Protein AF-A0A7S0LS64-F1 (afdb_monomer_lite)

Organism: NCBI:txid221442

Structure (mmCIF, N/CA/C/O backbone):
data_AF-A0A7S0LS64-F1
#
_entry.id   AF-A0A7S0LS64-F1
#
loop_
_atom_site.group_PDB
_atom_site.id
_atom_site.type_symbol
_atom_site.label_atom_id
_atom_site.label_alt_id
_atom_site.label_comp_id
_atom_site.label_asym_id
_atom_site.label_entity_id
_atom_site.label_seq_id
_atom_site.pdbx_PDB_ins_code
_atom_site.Cartn_x
_atom_site.Cartn_y
_atom_site.Cartn_z
_atom_site.occupancy
_atom_site.B_iso_or_equiv
_atom_site.auth_seq_id
_atom_site.auth_comp_id
_atom_site.auth_asym_id
_atom_site.auth_atom_id
_atom_site.pdbx_PDB_model_num
ATOM 1 N N . ALA A 1 1 ? -17.137 16.664 1.434 1.00 59.00 1 ALA A N 1
ATOM 2 C CA . ALA A 1 1 ? -16.899 15.367 0.769 1.00 59.00 1 ALA A CA 1
ATOM 3 C C . ALA A 1 1 ? -15.507 15.416 0.157 1.00 59.00 1 ALA A C 1
ATOM 5 O O . ALA A 1 1 ? -15.150 16.472 -0.352 1.00 59.00 1 ALA A O 1
ATOM 6 N N . GLY A 1 2 ? -14.711 14.353 0.298 1.00 83.88 2 GLY A N 1
ATOM 7 C CA . GLY A 1 2 ? -13.359 14.290 -0.269 1.00 83.88 2 GLY A CA 1
ATOM 8 C C . GLY A 1 2 ? -13.365 14.134 -1.793 1.00 83.88 2 GLY A C 1
ATOM 9 O O . GLY A 1 2 ? -14.418 13.914 -2.393 1.00 83.88 2 GLY A O 1
ATOM 10 N N . VAL A 1 3 ? -12.187 14.249 -2.407 1.00 90.56 3 VAL A N 1
ATOM 11 C CA . VAL A 1 3 ? -11.979 13.980 -3.837 1.00 90.56 3 VAL A CA 1
ATOM 12 C C . VAL A 1 3 ? -12.268 12.493 -4.118 1.00 90.56 3 VAL A C 1
ATOM 14 O O . VAL A 1 3 ? -11.784 11.644 -3.369 1.00 90.56 3 VAL A O 1
ATOM 17 N N . PRO A 1 4 ? -13.050 12.140 -5.159 1.00 94.88 4 PRO A N 1
ATOM 18 C CA . PRO A 1 4 ? -13.252 10.743 -5.545 1.00 94.88 4 PRO A CA 1
ATOM 19 C C . PRO A 1 4 ? -11.922 10.044 -5.880 1.00 94.88 4 PRO A C 1
ATOM 21 O O . PRO A 1 4 ? -11.090 10.672 -6.536 1.00 94.88 4 PRO A O 1
ATOM 24 N N . PRO A 1 5 ? -11.723 8.752 -5.547 1.00 94.75 5 PRO A N 1
ATOM 25 C CA . PRO A 1 5 ? -10.441 8.067 -5.761 1.00 94.75 5 PRO A CA 1
ATOM 26 C C . PRO A 1 5 ? -9.918 8.138 -7.201 1.00 94.75 5 PRO A C 1
ATOM 28 O O . PRO A 1 5 ? -8.745 8.421 -7.420 1.00 94.75 5 PRO A O 1
ATOM 31 N N . ALA A 1 6 ? -10.799 7.975 -8.193 1.00 93.19 6 ALA A N 1
ATOM 32 C CA . ALA A 1 6 ? -10.418 8.091 -9.600 1.00 93.19 6 ALA A CA 1
ATOM 33 C C . ALA A 1 6 ? -9.918 9.501 -9.958 1.00 93.19 6 ALA A C 1
ATOM 35 O O . ALA A 1 6 ? -8.945 9.644 -10.690 1.00 93.19 6 ALA A O 1
ATOM 36 N N . LEU A 1 7 ? -10.557 10.548 -9.423 1.00 95.56 7 LEU A N 1
ATOM 37 C CA . LEU A 1 7 ? -10.124 11.926 -9.652 1.00 95.56 7 LEU A CA 1
ATOM 38 C C . LEU A 1 7 ? -8.814 12.230 -8.917 1.00 95.56 7 LEU A C 1
ATOM 40 O O . LEU A 1 7 ? -7.965 12.907 -9.480 1.00 95.56 7 LEU A O 1
ATOM 44 N N . ALA A 1 8 ? -8.626 11.698 -7.708 1.00 95.06 8 ALA A N 1
ATOM 45 C CA . ALA A 1 8 ? -7.363 11.820 -6.984 1.00 95.06 8 ALA A CA 1
ATOM 46 C C . ALA A 1 8 ? -6.205 11.171 -7.764 1.00 95.06 8 ALA A C 1
ATOM 48 O O . ALA A 1 8 ? -5.128 11.752 -7.850 1.00 95.06 8 ALA A O 1
ATOM 49 N N . GLY A 1 9 ? -6.445 10.018 -8.400 1.00 94.50 9 GLY A N 1
ATOM 50 C CA . GLY A 1 9 ? -5.480 9.386 -9.303 1.00 94.50 9 GLY A CA 1
ATOM 51 C C . GLY A 1 9 ? -5.128 10.261 -10.510 1.00 94.50 9 GLY A C 1
ATOM 52 O O . GLY A 1 9 ? -3.952 10.418 -10.822 1.00 94.50 9 GLY A O 1
ATOM 53 N N . TRP A 1 10 ? -6.120 10.889 -11.151 1.00 95.56 10 TRP A N 1
ATOM 54 C CA . TRP A 1 10 ? -5.864 11.834 -12.247 1.00 95.56 10 TRP A CA 1
ATOM 55 C C . TRP A 1 10 ? -5.081 13.065 -11.793 1.00 95.56 10 TRP A C 1
ATOM 57 O O . TRP A 1 10 ? -4.139 13.462 -12.467 1.00 95.56 10 TRP A O 1
ATOM 67 N N . GLN A 1 11 ? -5.429 13.631 -10.636 1.00 96.00 11 GLN A N 1
ATOM 68 C CA . GLN A 1 11 ? -4.706 14.766 -10.061 1.00 96.00 11 GLN A CA 1
ATOM 69 C C . GLN A 1 11 ? -3.247 14.409 -9.766 1.00 96.00 11 GLN A C 1
ATOM 71 O O . GLN A 1 11 ? -2.363 15.195 -10.079 1.00 96.00 11 GLN A O 1
ATOM 76 N N . LEU A 1 12 ? -2.978 13.202 -9.257 1.00 95.69 12 LEU A N 1
ATOM 77 C CA . LEU A 1 12 ? -1.616 12.740 -8.988 1.00 95.69 12 LEU A CA 1
ATOM 78 C C . LEU A 1 12 ? -0.727 12.734 -10.244 1.00 95.69 12 LEU A C 1
ATOM 80 O O . LEU A 1 12 ? 0.463 13.013 -10.134 1.00 95.69 12 LEU A O 1
ATOM 84 N N . LEU A 1 13 ? -1.285 12.473 -11.434 1.00 94.31 13 LEU A N 1
ATOM 85 C CA . LEU A 1 13 ? -0.524 12.540 -12.691 1.00 94.31 13 LEU A CA 1
ATOM 86 C C . LEU A 1 13 ? -0.074 13.965 -13.046 1.00 94.31 13 LEU A C 1
ATOM 88 O O . LEU A 1 13 ? 0.893 14.133 -13.786 1.00 94.31 13 LEU A O 1
ATOM 92 N N . GLU A 1 14 ? -0.770 14.980 -12.535 1.00 95.31 14 GLU A N 1
ATOM 93 C CA . GLU A 1 14 ? -0.478 16.397 -12.776 1.00 95.31 14 GLU A CA 1
ATOM 94 C C . GLU A 1 14 ? 0.362 17.026 -11.641 1.00 95.31 14 GLU A C 1
ATOM 96 O O . GLU A 1 14 ? 0.869 18.143 -11.781 1.00 95.31 14 GLU A O 1
ATOM 101 N N . GLU A 1 15 ? 0.575 16.307 -10.531 1.00 96.94 15 GLU A N 1
ATOM 102 C CA . GLU A 1 15 ? 1.325 16.779 -9.360 1.00 96.94 15 GLU A CA 1
ATOM 103 C C . GLU A 1 15 ? 2.848 16.721 -9.568 1.00 96.94 15 GLU A C 1
ATOM 105 O O . GLU A 1 15 ? 3.557 15.827 -9.097 1.00 96.94 15 GLU A O 1
ATOM 110 N N . SER A 1 16 ? 3.376 17.739 -10.250 1.00 96.50 16 SER A N 1
ATOM 111 C CA . SER A 1 16 ? 4.809 17.861 -10.570 1.00 96.50 16 SER A CA 1
ATOM 112 C C . SER A 1 16 ? 5.748 17.802 -9.356 1.00 96.50 16 SER A C 1
ATOM 114 O O . SER A 1 16 ? 6.852 17.270 -9.465 1.00 96.50 16 SER A O 1
ATOM 116 N N . GLY A 1 17 ? 5.325 18.317 -8.197 1.00 97.94 17 GLY A N 1
ATOM 117 C CA . GLY A 1 17 ? 6.137 18.299 -6.978 1.00 97.94 17 GLY A CA 1
ATOM 118 C C . GLY A 1 17 ? 6.331 16.887 -6.424 1.00 97.94 17 GLY A C 1
ATOM 119 O O . GLY A 1 17 ? 7.451 16.507 -6.087 1.00 97.94 17 GLY A O 1
ATOM 120 N N . LEU A 1 18 ? 5.255 16.094 -6.384 1.00 96.50 18 LEU A N 1
ATOM 121 C CA 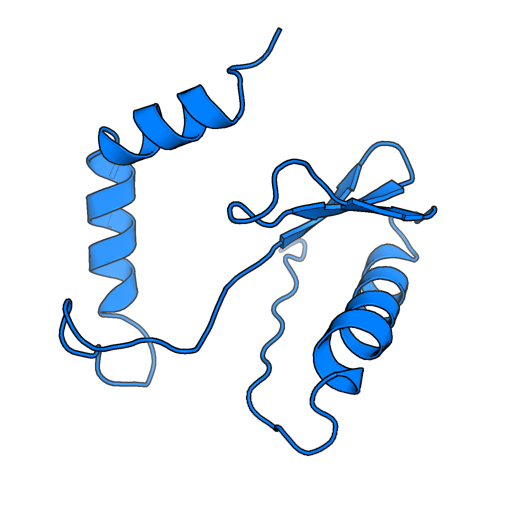. LEU A 1 18 ? 5.317 14.688 -5.976 1.00 96.50 18 LEU A CA 1
ATOM 122 C C . LEU A 1 18 ? 6.087 13.851 -6.993 1.00 96.50 18 LEU A C 1
ATOM 124 O O . LEU A 1 18 ? 6.892 13.016 -6.592 1.00 96.50 18 LEU A O 1
ATOM 128 N N . TYR A 1 19 ? 5.895 14.114 -8.288 1.00 95.56 19 TYR A N 1
ATOM 129 C CA . TYR A 1 19 ? 6.664 13.459 -9.342 1.00 95.56 19 TYR A CA 1
ATOM 130 C C . TYR A 1 19 ? 8.172 13.680 -9.160 1.00 95.56 19 TYR A C 1
ATOM 132 O O . TYR A 1 19 ? 8.930 12.717 -9.093 1.00 95.56 19 TYR A O 1
ATOM 140 N N . ALA A 1 20 ? 8.607 14.936 -9.006 1.00 96.94 20 ALA A N 1
ATOM 141 C CA . ALA A 1 20 ? 10.021 15.263 -8.828 1.00 96.94 20 ALA A CA 1
ATOM 142 C C . ALA A 1 20 ? 10.606 14.668 -7.536 1.00 96.94 20 ALA A C 1
ATOM 144 O O . ALA A 1 20 ? 11.743 14.202 -7.534 1.00 96.94 20 ALA A O 1
ATOM 145 N N . ALA A 1 21 ? 9.834 14.659 -6.443 1.00 97.94 21 ALA A N 1
ATOM 146 C CA . ALA A 1 21 ? 10.256 14.033 -5.193 1.00 97.94 21 ALA A CA 1
ATOM 147 C C . ALA A 1 21 ? 10.389 12.508 -5.334 1.00 97.94 21 ALA A C 1
ATOM 149 O O . ALA A 1 21 ? 11.391 11.947 -4.899 1.00 97.94 21 ALA A O 1
ATOM 150 N N . SER A 1 22 ? 9.419 11.850 -5.977 1.00 95.56 22 SER A N 1
ATOM 151 C CA . SER A 1 22 ? 9.450 10.406 -6.235 1.00 95.56 22 SER A CA 1
ATOM 152 C C . SER A 1 22 ? 10.638 10.011 -7.112 1.00 95.56 22 SER A C 1
ATOM 154 O O . SER A 1 22 ? 11.318 9.035 -6.808 1.00 95.56 22 SER A O 1
ATOM 156 N N . ASP A 1 23 ? 10.900 10.773 -8.175 1.00 95.38 23 ASP A N 1
ATOM 157 C CA . ASP A 1 23 ? 12.017 10.551 -9.100 1.00 95.38 23 ASP A CA 1
ATOM 158 C C . ASP A 1 23 ? 13.370 10.721 -8.389 1.00 95.38 23 ASP A C 1
ATOM 160 O O . ASP A 1 23 ? 14.226 9.840 -8.439 1.00 95.38 23 ASP A O 1
ATOM 164 N N . ALA A 1 24 ? 13.525 11.791 -7.601 1.00 96.94 24 ALA A N 1
ATOM 165 C CA . ALA A 1 24 ? 14.721 11.995 -6.789 1.00 96.94 24 ALA A CA 1
ATOM 166 C C . ALA A 1 24 ? 14.930 10.866 -5.763 1.00 96.94 24 ALA A C 1
ATOM 168 O O . ALA A 1 24 ? 16.057 10.403 -5.589 1.00 96.94 24 ALA A O 1
ATOM 169 N N . SER A 1 25 ? 13.865 10.399 -5.101 1.00 97.12 25 SER A N 1
ATOM 170 C CA . SER A 1 25 ? 13.934 9.286 -4.146 1.00 97.12 25 SER A CA 1
ATOM 171 C C . SER A 1 25 ? 14.294 7.952 -4.803 1.00 97.12 25 SER A C 1
ATOM 173 O O . SER A 1 25 ? 15.008 7.165 -4.182 1.00 97.12 25 SER A O 1
ATOM 175 N N . ALA A 1 26 ? 13.871 7.700 -6.046 1.00 96.06 26 ALA A N 1
ATOM 176 C CA . ALA A 1 26 ? 14.220 6.479 -6.780 1.00 96.06 26 ALA A CA 1
ATOM 177 C C . ALA A 1 26 ? 15.732 6.347 -7.049 1.00 96.06 26 ALA A C 1
ATOM 179 O O . ALA A 1 26 ? 16.235 5.236 -7.219 1.00 96.06 26 ALA A O 1
ATOM 180 N N . HIS A 1 27 ? 16.462 7.467 -7.039 1.00 96.19 27 HIS A N 1
ATOM 181 C CA . HIS A 1 27 ? 17.923 7.534 -7.152 1.00 96.19 27 HIS A CA 1
ATOM 182 C C . HIS A 1 27 ? 18.667 7.469 -5.810 1.00 96.19 27 HIS A C 1
ATOM 184 O O . HIS A 1 27 ? 19.865 7.753 -5.745 1.00 96.19 27 HIS A O 1
ATOM 190 N N . THR A 1 28 ? 17.971 7.103 -4.733 1.00 96.38 28 THR A N 1
ATOM 191 C CA . THR A 1 28 ? 18.554 6.892 -3.401 1.00 96.38 28 THR A CA 1
ATOM 192 C C . THR A 1 28 ? 18.475 5.422 -2.986 1.00 96.38 28 THR A C 1
ATOM 194 O O . THR A 1 28 ? 17.799 4.622 -3.626 1.00 96.38 28 THR A O 1
ATOM 197 N N . GLY A 1 29 ? 19.148 5.068 -1.888 1.00 94.75 29 GLY A N 1
ATOM 198 C CA . GLY A 1 29 ? 19.204 3.700 -1.370 1.00 94.75 29 GLY A CA 1
ATOM 199 C C . GLY A 1 29 ? 20.509 2.985 -1.720 1.00 94.75 29 GLY A C 1
ATOM 200 O O . GLY A 1 29 ? 21.450 3.593 -2.226 1.00 94.75 29 GLY A O 1
ATOM 201 N N . ASP A 1 30 ? 20.562 1.691 -1.406 1.00 97.19 30 ASP A N 1
ATOM 202 C CA . ASP A 1 30 ? 21.784 0.879 -1.509 1.00 97.19 30 ASP A CA 1
ATOM 203 C C . ASP A 1 30 ? 21.936 0.158 -2.865 1.00 97.19 30 ASP A C 1
ATOM 205 O O . ASP A 1 30 ? 22.949 -0.499 -3.108 1.00 97.19 30 ASP A O 1
ATOM 209 N N . THR A 1 31 ? 20.940 0.252 -3.750 1.00 95.94 31 THR A N 1
ATOM 210 C CA . THR A 1 31 ? 20.908 -0.418 -5.061 1.00 95.94 31 THR A CA 1
ATOM 211 C C . THR A 1 31 ? 20.852 0.592 -6.201 1.00 95.94 31 THR A C 1
ATOM 213 O O . THR A 1 31 ? 20.291 1.673 -6.047 1.00 95.94 31 THR A O 1
ATOM 216 N N . GLU A 1 32 ? 21.382 0.225 -7.368 1.00 95.69 32 GLU A N 1
ATOM 217 C CA . GLU A 1 32 ? 21.251 1.048 -8.574 1.00 95.69 32 GLU A CA 1
ATOM 218 C C . GLU A 1 32 ? 19.785 1.147 -9.020 1.00 95.69 32 GLU A C 1
ATOM 220 O O . GLU A 1 32 ? 19.051 0.155 -9.013 1.00 95.69 32 GLU A O 1
ATOM 225 N N . THR A 1 33 ? 19.360 2.346 -9.424 1.00 95.94 33 THR A N 1
ATOM 226 C CA . THR A 1 33 ? 18.032 2.565 -10.006 1.00 95.94 33 THR A CA 1
ATOM 227 C C . THR A 1 33 ? 17.949 1.855 -11.359 1.00 95.94 33 THR A C 1
ATOM 229 O O . THR A 1 33 ? 18.832 2.067 -12.196 1.00 95.94 33 THR A O 1
ATOM 232 N N . PRO A 1 34 ? 16.913 1.037 -11.612 1.00 94.44 34 PRO A N 1
ATOM 233 C CA . PRO A 1 34 ? 16.712 0.441 -12.925 1.00 94.44 34 PRO A CA 1
ATOM 234 C C . PRO A 1 34 ? 16.382 1.507 -13.977 1.00 94.44 34 PRO A C 1
ATOM 236 O O . PRO A 1 34 ? 16.075 2.659 -13.662 1.00 94.44 34 PRO A O 1
ATOM 239 N N . ASP A 1 35 ? 16.419 1.098 -15.244 1.00 94.81 35 ASP A N 1
ATOM 240 C CA . ASP A 1 35 ? 15.878 1.908 -16.332 1.00 94.81 35 ASP A CA 1
ATOM 241 C C . ASP A 1 35 ? 14.386 2.198 -16.096 1.00 94.81 35 ASP A C 1
ATOM 243 O O . ASP A 1 35 ? 13.656 1.378 -15.533 1.00 94.81 35 ASP A O 1
ATOM 247 N N . ARG A 1 36 ? 13.928 3.377 -16.517 1.00 90.56 36 ARG A N 1
ATOM 248 C CA . ARG A 1 36 ? 12.559 3.844 -16.277 1.00 90.56 36 ARG A CA 1
ATOM 249 C C . ARG A 1 36 ? 11.513 2.973 -16.972 1.00 90.56 36 ARG A C 1
ATOM 251 O O . ARG A 1 36 ? 10.391 2.862 -16.481 1.00 90.56 36 ARG A O 1
ATOM 258 N N . GLU A 1 37 ? 11.868 2.377 -18.103 1.00 93.06 37 GLU A N 1
ATOM 259 C CA . GLU A 1 37 ? 11.009 1.491 -18.879 1.00 93.06 37 GLU A CA 1
ATOM 260 C C . GLU A 1 37 ? 11.258 0.004 -18.563 1.00 93.06 37 GLU A C 1
ATOM 262 O O . GLU A 1 37 ? 10.699 -0.867 -19.236 1.00 93.06 37 GLU A O 1
ATOM 267 N N . ALA A 1 38 ? 12.075 -0.304 -17.548 1.00 93.44 38 ALA A N 1
ATOM 268 C CA . ALA A 1 38 ? 12.266 -1.671 -17.082 1.00 93.44 38 ALA A CA 1
ATOM 269 C C . ALA A 1 38 ? 10.952 -2.263 -16.553 1.00 93.44 38 ALA A C 1
ATOM 271 O O . ALA A 1 38 ? 10.165 -1.591 -15.885 1.00 93.44 38 ALA A O 1
ATOM 272 N N . ASP A 1 39 ? 10.738 -3.546 -16.837 1.00 92.25 39 ASP A N 1
ATOM 273 C CA . ASP A 1 39 ? 9.602 -4.283 -16.293 1.00 92.25 39 ASP A CA 1
ATOM 274 C C . ASP A 1 39 ? 9.787 -4.481 -14.782 1.00 92.25 39 ASP A C 1
ATOM 276 O O . ASP A 1 39 ? 10.880 -4.836 -14.326 1.00 92.25 39 ASP A O 1
ATOM 280 N N . THR A 1 40 ? 8.737 -4.221 -14.002 1.00 88.25 40 THR A N 1
ATOM 281 C CA . THR A 1 40 ? 8.762 -4.351 -12.542 1.00 88.25 40 THR A CA 1
ATOM 282 C C . THR A 1 40 ? 7.664 -5.295 -12.071 1.00 88.25 40 THR A C 1
ATOM 284 O O . THR A 1 40 ? 6.472 -5.054 -12.249 1.00 88.25 40 THR A O 1
ATOM 287 N N . ASP A 1 41 ? 8.077 -6.372 -11.406 1.00 88.75 41 ASP A N 1
ATOM 288 C CA . ASP A 1 41 ? 7.152 -7.385 -10.887 1.00 88.75 41 ASP A CA 1
ATOM 289 C C . ASP A 1 41 ? 6.618 -7.048 -9.480 1.00 88.75 41 ASP A C 1
ATOM 291 O O . ASP A 1 41 ? 5.691 -7.691 -8.983 1.00 88.75 41 ASP A O 1
ATOM 295 N N . PHE A 1 42 ? 7.186 -6.032 -8.820 1.00 93.62 42 PHE A N 1
ATOM 296 C CA . PHE A 1 42 ? 6.897 -5.694 -7.424 1.00 93.62 42 PHE A CA 1
ATOM 297 C C . PHE A 1 42 ? 5.884 -4.558 -7.277 1.00 93.62 42 PHE A C 1
ATOM 299 O O . PHE A 1 42 ? 5.802 -3.645 -8.095 1.00 93.62 42 PHE A O 1
ATOM 306 N N . HIS A 1 43 ? 5.115 -4.600 -6.186 1.00 95.50 43 HIS A N 1
ATOM 307 C CA . HIS A 1 43 ? 4.018 -3.669 -5.932 1.00 95.50 43 HIS A CA 1
ATOM 308 C C . HIS A 1 43 ? 3.991 -3.222 -4.470 1.00 95.50 43 HIS A C 1
ATOM 310 O O . HIS A 1 43 ? 4.139 -4.043 -3.565 1.00 95.50 43 HIS A O 1
ATOM 316 N N . PHE A 1 44 ? 3.754 -1.930 -4.237 1.00 97.19 44 PHE A N 1
ATOM 317 C CA . PHE A 1 44 ? 3.552 -1.378 -2.898 1.00 97.19 44 PHE A CA 1
ATOM 318 C C . PHE A 1 44 ? 2.059 -1.226 -2.594 1.00 97.19 44 PHE A C 1
ATOM 320 O O . PHE A 1 44 ? 1.299 -0.679 -3.392 1.00 97.19 44 PHE A O 1
ATOM 327 N N . VAL A 1 45 ? 1.661 -1.651 -1.395 1.00 97.94 45 VAL A N 1
ATOM 328 C CA . VAL A 1 45 ? 0.327 -1.428 -0.817 1.00 97.94 45 VAL A CA 1
ATOM 329 C C . VAL A 1 45 ? 0.468 -0.877 0.598 1.00 97.94 45 VAL A C 1
ATOM 331 O O . VAL A 1 45 ? 1.517 -1.038 1.227 1.00 97.94 45 VAL A O 1
ATOM 334 N N . ALA A 1 46 ? -0.579 -0.235 1.112 1.00 98.56 46 ALA A N 1
ATOM 335 C CA . ALA A 1 46 ? -0.585 0.306 2.468 1.00 98.56 46 ALA A CA 1
ATOM 336 C C . ALA A 1 46 ? -1.682 -0.339 3.317 1.00 98.56 46 ALA A C 1
ATOM 338 O O . ALA A 1 46 ? -2.841 -0.394 2.913 1.00 98.56 46 ALA A O 1
ATOM 339 N N . PHE A 1 47 ? -1.323 -0.763 4.527 1.00 98.69 47 PHE A N 1
ATOM 340 C CA . PHE A 1 47 ? -2.279 -1.166 5.553 1.00 98.69 47 PHE A CA 1
ATOM 341 C C . PHE A 1 47 ? -2.467 -0.022 6.543 1.00 98.69 47 PHE A C 1
ATOM 343 O O . PHE A 1 47 ? -1.480 0.557 6.996 1.00 98.69 47 PHE A O 1
ATOM 350 N N . VAL A 1 48 ? -3.712 0.312 6.888 1.00 98.50 48 VAL A N 1
ATOM 351 C CA . VAL A 1 48 ? -4.014 1.405 7.829 1.00 98.50 48 VAL A CA 1
ATOM 352 C C . VAL A 1 48 ? -5.082 1.010 8.843 1.00 98.50 48 VAL A C 1
ATOM 354 O O . VAL A 1 48 ? -6.035 0.306 8.517 1.00 98.50 48 VAL A O 1
ATOM 357 N N . HIS A 1 49 ? -4.944 1.503 10.074 1.00 98.44 49 HIS A N 1
ATOM 358 C CA . HIS A 1 49 ? -6.014 1.484 11.067 1.00 98.44 49 HIS A CA 1
ATOM 359 C C . HIS A 1 49 ? -6.867 2.745 10.901 1.00 98.44 49 HIS A C 1
ATOM 361 O O . HIS A 1 49 ? -6.372 3.865 11.031 1.00 9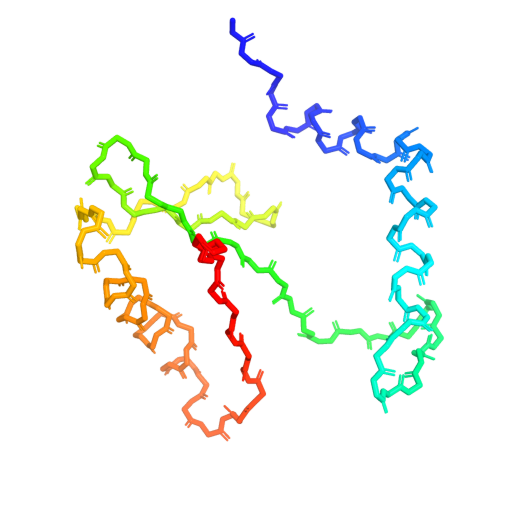8.44 49 HIS A O 1
ATOM 367 N N . SER A 1 50 ? -8.158 2.574 10.620 1.00 98.06 50 SER A N 1
ATOM 368 C CA . SER A 1 50 ? -9.115 3.679 10.569 1.00 98.06 50 SER A CA 1
ATOM 369 C C . SER A 1 50 ? -10.477 3.241 11.085 1.00 98.06 50 SER A C 1
ATOM 371 O O . SER A 1 50 ? -11.003 2.209 10.671 1.00 98.06 50 SER A O 1
ATOM 373 N N . ALA A 1 51 ? -11.042 4.037 11.996 1.00 97.19 51 ALA A N 1
ATOM 374 C CA . ALA A 1 51 ? -12.348 3.801 12.610 1.00 97.19 51 ALA A CA 1
ATOM 375 C C . ALA A 1 51 ? -12.512 2.393 13.231 1.00 97.19 51 ALA A C 1
ATOM 377 O O . ALA A 1 51 ? -13.588 1.810 13.146 1.00 97.19 51 ALA A O 1
ATOM 378 N N . GLY A 1 52 ? -11.458 1.846 13.855 1.00 98.44 52 GLY A N 1
ATOM 379 C CA . GLY A 1 52 ? -11.478 0.510 14.473 1.00 98.44 52 GLY A CA 1
ATOM 380 C C . GLY A 1 52 ? -11.331 -0.654 13.488 1.00 98.44 52 GLY A C 1
ATOM 381 O O . GLY A 1 52 ? -11.479 -1.808 13.881 1.00 98.44 52 GLY A O 1
ATOM 382 N N . HIS A 1 53 ? -11.058 -0.367 12.214 1.00 98.69 53 HIS A N 1
ATOM 383 C CA . HIS A 1 53 ? -10.897 -1.363 11.157 1.00 98.69 53 HIS A CA 1
ATOM 384 C C . HIS A 1 53 ? -9.506 -1.291 10.531 1.00 98.69 53 HIS A C 1
ATOM 386 O O . HIS A 1 53 ? -8.910 -0.214 10.417 1.00 98.69 53 HIS A O 1
ATOM 392 N N . LEU A 1 54 ? -9.005 -2.456 10.131 1.00 98.81 54 LEU A N 1
ATOM 393 C CA . LEU A 1 54 ? -7.806 -2.614 9.326 1.00 98.81 54 LEU A CA 1
ATOM 394 C C . LEU A 1 54 ? -8.199 -2.553 7.851 1.00 98.81 54 LEU A C 1
ATOM 396 O O . LEU A 1 54 ? -9.033 -3.333 7.399 1.00 98.81 54 LEU A O 1
ATOM 400 N N . TRP A 1 55 ? -7.562 -1.664 7.099 1.00 98.75 55 TRP A N 1
ATOM 401 C CA . TRP A 1 55 ? -7.819 -1.479 5.676 1.00 98.75 55 TRP A CA 1
ATOM 402 C C . TRP A 1 55 ? -6.575 -1.775 4.854 1.00 98.75 55 TRP A C 1
ATOM 404 O O . TRP A 1 55 ? -5.516 -1.217 5.132 1.00 98.75 55 TRP A O 1
ATOM 414 N N . ASP A 1 56 ? -6.733 -2.594 3.821 1.00 98.50 56 ASP A N 1
ATOM 415 C CA . ASP A 1 56 ? -5.766 -2.784 2.738 1.00 98.50 56 ASP A CA 1
ATOM 416 C C . ASP A 1 56 ? -6.091 -1.797 1.604 1.00 98.50 56 ASP A C 1
ATOM 418 O O . ASP A 1 56 ? -7.171 -1.835 0.995 1.00 98.50 56 ASP A O 1
ATOM 422 N N . LEU A 1 57 ? -5.163 -0.863 1.383 1.00 98.38 57 LEU A N 1
ATOM 423 C CA . LEU A 1 57 ? -5.233 0.196 0.384 1.00 98.38 57 LEU A CA 1
ATOM 424 C C . LEU A 1 57 ? -4.294 -0.125 -0.780 1.00 98.38 57 LEU A C 1
ATOM 426 O O . LEU A 1 57 ? -3.079 0.073 -0.707 1.00 98.38 57 LEU A O 1
ATOM 430 N N . ASP A 1 58 ? -4.896 -0.561 -1.882 1.00 97.75 58 ASP A N 1
ATOM 431 C CA . ASP A 1 58 ? -4.222 -0.856 -3.141 1.00 97.75 58 ASP A CA 1
ATOM 432 C C . ASP A 1 58 ? -4.890 -0.069 -4.276 1.00 97.75 58 ASP A C 1
ATOM 434 O O . ASP A 1 58 ? -6.060 -0.289 -4.595 1.00 97.75 58 ASP A O 1
ATOM 438 N N . GLY A 1 59 ? -4.139 0.839 -4.908 1.00 96.06 59 GLY A N 1
ATOM 439 C CA . GLY A 1 59 ? -4.628 1.675 -6.010 1.00 96.06 59 GLY A CA 1
ATOM 440 C C . GLY A 1 59 ? -5.021 0.901 -7.275 1.00 96.06 59 GLY A C 1
ATOM 441 O O . GLY A 1 59 ? -5.675 1.465 -8.150 1.00 96.06 59 GLY A O 1
ATOM 442 N N . ARG A 1 60 ? -4.658 -0.386 -7.378 1.00 95.25 60 ARG A N 1
ATOM 443 C CA . ARG A 1 60 ? -5.074 -1.281 -8.472 1.00 95.25 60 ARG A CA 1
ATOM 444 C C . ARG A 1 60 ? -6.435 -1.937 -8.216 1.00 95.25 60 ARG A C 1
ATOM 446 O O . ARG A 1 60 ? -7.016 -2.502 -9.143 1.00 95.25 60 ARG A O 1
ATOM 453 N N . LYS A 1 61 ? -6.951 -1.882 -6.982 1.00 96.06 61 LYS A N 1
ATOM 454 C CA . LYS A 1 61 ? -8.269 -2.420 -6.609 1.00 96.06 61 LYS A CA 1
ATOM 455 C C . LYS A 1 61 ? -9.360 -1.354 -6.797 1.00 96.06 61 LYS A C 1
ATOM 457 O O . LYS A 1 61 ? -9.094 -0.162 -6.670 1.00 96.06 61 LYS A O 1
ATOM 462 N N . PRO A 1 62 ? -10.617 -1.756 -7.064 1.00 95.00 62 PRO A N 1
ATOM 463 C CA . PRO A 1 62 ? -11.718 -0.807 -7.257 1.00 95.00 62 PRO A CA 1
ATOM 464 C C . PRO A 1 62 ? -12.109 -0.043 -5.982 1.00 95.00 62 PRO A C 1
ATOM 466 O O . PRO A 1 62 ? -12.725 1.019 -6.067 1.00 95.00 62 PRO A O 1
ATOM 469 N N . HIS A 1 63 ? -11.797 -0.586 -4.804 1.00 96.19 63 HIS A N 1
ATOM 470 C CA . HIS A 1 63 ? -12.082 0.013 -3.503 1.00 96.19 63 HIS A CA 1
ATOM 471 C C . HIS A 1 63 ? -11.134 -0.550 -2.427 1.00 96.19 63 HIS A C 1
ATOM 473 O O . HIS A 1 63 ? -10.582 -1.638 -2.625 1.00 96.19 63 HIS A O 1
ATOM 479 N N . PRO A 1 64 ? -10.977 0.144 -1.280 1.00 97.62 64 PRO A N 1
ATOM 480 C CA . PRO A 1 64 ? -10.320 -0.408 -0.096 1.00 97.62 64 PRO A CA 1
ATOM 481 C C . PRO A 1 64 ? -10.895 -1.768 0.304 1.00 97.62 64 PRO A C 1
ATOM 483 O O . PRO A 1 64 ? -12.094 -2.021 0.128 1.00 97.62 64 PRO A O 1
ATOM 486 N N . VAL A 1 65 ? -10.051 -2.632 0.860 1.00 98.31 65 VAL A N 1
ATOM 487 C CA . VAL A 1 65 ? -10.466 -3.936 1.387 1.00 98.31 65 VAL A CA 1
ATOM 488 C C . VAL A 1 65 ? -10.502 -3.861 2.911 1.00 98.31 65 VAL A C 1
ATOM 490 O O . VAL A 1 65 ? -9.492 -3.560 3.539 1.00 98.31 65 VAL A O 1
ATOM 493 N N . ASP A 1 66 ? -11.674 -4.118 3.494 1.00 98.50 66 ASP A N 1
ATOM 494 C CA . ASP A 1 66 ? -11.838 -4.264 4.945 1.00 98.50 66 ASP A CA 1
ATOM 495 C C . ASP A 1 66 ? -11.276 -5.623 5.377 1.00 98.50 66 ASP A C 1
ATOM 497 O O . ASP A 1 66 ? -11.757 -6.676 4.948 1.00 98.50 66 ASP A O 1
ATOM 501 N N . CYS A 1 67 ? -10.241 -5.600 6.207 1.00 98.25 67 CYS A N 1
ATOM 502 C CA . CYS A 1 67 ? -9.559 -6.786 6.713 1.00 98.25 67 CYS A CA 1
ATOM 503 C C . CYS A 1 67 ? -10.059 -7.213 8.104 1.00 98.25 67 CYS A C 1
ATOM 505 O O . CYS A 1 67 ? -9.531 -8.171 8.680 1.00 98.25 67 CYS A O 1
ATOM 507 N N . GLY A 1 68 ? -11.075 -6.528 8.635 1.00 98.50 68 GLY A N 1
ATOM 508 C CA . GLY A 1 68 ? -11.675 -6.782 9.937 1.00 98.50 68 GLY A CA 1
ATOM 509 C C . GLY A 1 68 ? -11.269 -5.769 11.006 1.00 98.50 68 GLY A C 1
ATOM 510 O O . GLY A 1 68 ? -10.573 -4.785 10.755 1.00 98.50 68 GLY A O 1
ATOM 511 N N . ALA A 1 69 ? -11.739 -6.019 12.227 1.00 98.56 69 ALA A N 1
ATOM 512 C CA . ALA A 1 69 ? -11.493 -5.147 13.367 1.00 98.56 69 ALA A CA 1
ATOM 513 C C . ALA A 1 69 ? -10.016 -5.153 13.792 1.00 98.56 69 ALA A C 1
ATOM 515 O O . ALA A 1 69 ? -9.352 -6.187 13.738 1.00 98.56 69 ALA A O 1
ATOM 516 N N . THR A 1 70 ? -9.542 -4.005 14.266 1.00 98.81 70 THR A N 1
ATOM 517 C CA . THR A 1 70 ? -8.209 -3.808 14.852 1.00 98.81 70 THR A CA 1
ATOM 518 C C . THR A 1 70 ? -8.268 -2.683 15.888 1.00 98.81 70 THR A C 1
ATOM 520 O O . THR A 1 70 ? -9.230 -1.914 15.928 1.00 98.81 70 THR A O 1
ATOM 523 N N . SER A 1 71 ? -7.233 -2.543 16.713 1.00 98.44 71 SER A N 1
ATOM 524 C CA . SER A 1 71 ? -7.016 -1.364 17.560 1.00 98.44 71 SER A CA 1
ATOM 525 C C . SER A 1 71 ? -5.624 -0.772 17.341 1.00 98.44 71 SER A C 1
ATOM 527 O O . SER A 1 71 ? -4.827 -1.334 16.592 1.00 98.44 71 SER A O 1
ATOM 529 N N . GLU A 1 72 ? -5.312 0.353 17.993 1.00 96.62 72 GLU A N 1
ATOM 530 C CA . GLU A 1 72 ? -3.954 0.918 17.966 1.00 96.62 72 GLU A CA 1
ATOM 531 C C . GLU A 1 72 ? -2.913 -0.072 18.513 1.00 96.62 72 GLU A C 1
ATOM 533 O O . GLU A 1 72 ? -1.806 -0.162 17.988 1.00 96.62 72 GLU A O 1
ATOM 538 N N . GLU A 1 73 ? -3.276 -0.852 19.532 1.00 97.44 73 GLU A N 1
ATOM 539 C CA . GLU A 1 73 ? -2.397 -1.817 20.192 1.00 97.44 73 GLU A CA 1
ATOM 540 C C . GLU A 1 73 ? -2.201 -3.102 19.381 1.00 97.44 73 GLU A C 1
ATOM 542 O O . GLU A 1 73 ? -1.127 -3.703 19.434 1.00 97.44 73 GLU A O 1
ATOM 547 N N . SER A 1 74 ? -3.226 -3.545 18.643 1.00 98.19 74 SER A N 1
ATOM 548 C CA . SER A 1 74 ? -3.179 -4.795 17.874 1.00 98.19 74 SER A CA 1
ATOM 549 C C . SER A 1 74 ? -2.793 -4.604 16.404 1.00 98.19 74 SER A C 1
ATOM 551 O O . SER A 1 74 ? -2.404 -5.576 15.757 1.00 98.19 74 SER A O 1
ATOM 553 N N . PHE A 1 75 ? -2.818 -3.364 15.895 1.00 98.50 75 PHE A N 1
ATOM 554 C CA . PHE A 1 75 ? -2.667 -3.033 14.473 1.00 98.50 75 PHE A CA 1
ATOM 555 C C . PHE A 1 75 ? -1.489 -3.716 13.782 1.00 98.50 75 PHE A C 1
ATOM 557 O O . PHE A 1 75 ? -1.668 -4.332 12.733 1.00 98.50 75 PHE A O 1
ATOM 564 N N . LEU A 1 76 ? -0.293 -3.657 14.375 1.00 98.19 76 LEU A N 1
ATOM 565 C CA . LEU A 1 76 ? 0.897 -4.265 13.779 1.00 98.19 76 LEU A CA 1
ATOM 566 C C . LEU A 1 76 ? 0.737 -5.784 13.602 1.00 98.19 76 LEU A C 1
ATOM 568 O O . LEU A 1 76 ? 1.095 -6.332 12.560 1.00 98.19 76 LEU A O 1
ATOM 572 N N . PHE A 1 77 ? 0.188 -6.465 14.610 1.00 98.38 77 PHE A N 1
ATOM 573 C CA . PHE A 1 77 ? 0.004 -7.915 14.587 1.00 98.38 77 PHE A CA 1
ATOM 574 C C . PHE A 1 77 ? -1.129 -8.331 13.647 1.00 98.38 77 PHE A C 1
ATOM 576 O O . PHE A 1 77 ? -0.987 -9.314 12.917 1.00 98.38 77 PHE A O 1
ATOM 583 N N . ASP A 1 78 ? -2.222 -7.570 13.624 1.00 98.62 78 ASP A N 1
ATOM 584 C CA . ASP A 1 78 ? -3.361 -7.830 12.746 1.00 98.62 78 ASP A CA 1
ATOM 585 C C . ASP A 1 78 ? -2.992 -7.616 11.272 1.00 98.62 78 ASP A C 1
ATOM 587 O O . ASP A 1 78 ? -3.296 -8.472 10.435 1.00 98.62 78 ASP A O 1
ATOM 591 N N . ALA A 1 79 ? -2.253 -6.545 10.960 1.00 98.56 79 ALA A N 1
ATOM 592 C CA . ALA A 1 79 ? -1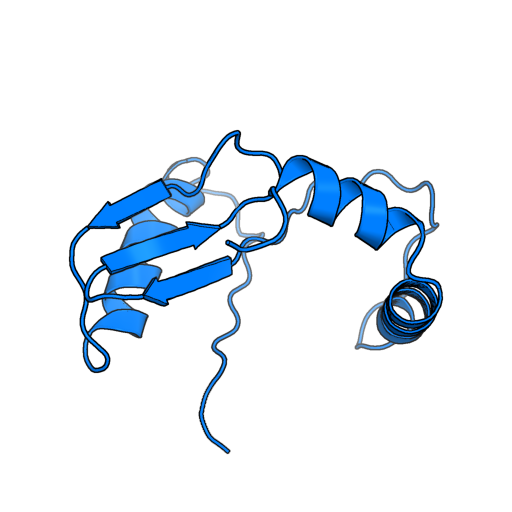.713 -6.299 9.624 1.00 98.56 79 ALA A CA 1
ATOM 593 C C . ALA A 1 79 ? -0.740 -7.406 9.197 1.00 98.56 79 ALA A C 1
ATOM 595 O O . ALA A 1 79 ? -0.892 -7.975 8.117 1.00 98.56 79 ALA A O 1
ATOM 596 N N . ALA A 1 80 ? 0.211 -7.787 10.059 1.00 98.25 80 ALA A N 1
ATOM 597 C CA . ALA A 1 80 ? 1.158 -8.863 9.762 1.00 98.25 80 ALA A CA 1
ATOM 598 C C . ALA A 1 80 ? 0.458 -10.208 9.507 1.00 98.25 80 ALA A C 1
ATOM 600 O O . ALA A 1 80 ? 0.852 -10.953 8.607 1.00 98.25 80 ALA A O 1
ATOM 601 N N . ARG A 1 81 ? -0.607 -10.518 10.259 1.00 98.56 81 ARG A N 1
ATOM 602 C CA . ARG A 1 81 ? -1.433 -11.711 10.032 1.00 98.56 81 ARG A CA 1
ATOM 603 C C . ARG A 1 81 ? -2.077 -11.683 8.646 1.00 98.56 81 ARG A C 1
ATOM 605 O O . ARG A 1 81 ? -1.998 -12.676 7.931 1.00 98.56 81 ARG A O 1
ATOM 612 N N . VAL A 1 82 ? -2.682 -10.560 8.260 1.00 98.31 82 VAL A N 1
ATOM 613 C CA . VAL A 1 82 ? -3.327 -10.410 6.945 1.00 98.31 82 VAL A CA 1
ATOM 614 C C . VAL A 1 82 ? -2.313 -10.484 5.805 1.00 98.31 82 VAL A C 1
ATOM 616 O O . VAL A 1 82 ? -2.576 -11.165 4.819 1.00 98.31 82 VAL A O 1
ATOM 619 N N . ILE A 1 83 ? -1.139 -9.865 5.951 1.00 98.12 83 ILE A N 1
ATOM 620 C CA . ILE A 1 83 ? -0.055 -9.952 4.960 1.00 98.12 83 ILE A CA 1
ATOM 621 C C . ILE A 1 83 ? 0.403 -11.405 4.799 1.00 98.12 83 ILE A C 1
ATOM 623 O O . ILE A 1 83 ? 0.484 -11.915 3.681 1.00 98.12 83 ILE A O 1
ATOM 627 N N . ARG A 1 84 ? 0.650 -12.107 5.909 1.00 97.69 84 ARG A N 1
ATOM 628 C CA . ARG A 1 84 ? 1.071 -13.510 5.868 1.00 97.69 84 ARG A CA 1
ATOM 629 C C . ARG A 1 84 ? 0.025 -14.392 5.185 1.00 97.69 84 ARG A C 1
ATOM 631 O O . ARG A 1 84 ? 0.363 -15.145 4.278 1.00 97.69 84 ARG A O 1
ATOM 638 N N . ASP A 1 85 ? -1.228 -14.301 5.619 1.00 97.38 85 ASP A N 1
ATOM 639 C CA . ASP A 1 85 ? -2.287 -15.218 5.187 1.00 97.38 85 ASP A CA 1
ATOM 640 C C . ASP A 1 85 ? -2.831 -14.867 3.786 1.00 97.38 85 ASP A C 1
ATOM 642 O O . ASP A 1 85 ? -3.291 -15.751 3.068 1.00 97.38 85 ASP A O 1
ATOM 646 N N . GLY A 1 86 ? -2.792 -13.588 3.396 1.00 95.44 86 GLY A N 1
ATOM 647 C CA . GLY A 1 86 ? -3.390 -13.077 2.158 1.00 95.44 86 GLY A CA 1
ATOM 648 C C . GLY A 1 86 ? -2.409 -12.771 1.025 1.00 95.44 86 GLY A C 1
ATOM 649 O O . GLY A 1 86 ? -2.840 -12.725 -0.122 1.00 95.44 86 GLY A O 1
ATOM 650 N N . TYR A 1 87 ? -1.121 -12.571 1.320 1.00 96.06 87 TYR A N 1
ATOM 651 C CA . TYR A 1 87 ? -0.094 -12.268 0.315 1.00 96.06 87 TYR A CA 1
ATOM 652 C C . TYR A 1 87 ? 0.973 -13.362 0.279 1.00 96.06 87 TYR A C 1
ATOM 654 O O . TYR A 1 87 ? 1.106 -14.055 -0.726 1.00 96.06 87 TYR A O 1
ATOM 662 N N . MET A 1 88 ? 1.682 -13.587 1.388 1.00 97.19 88 MET A N 1
ATOM 663 C CA . MET A 1 88 ? 2.805 -14.538 1.418 1.00 97.19 88 MET A CA 1
ATOM 664 C C . MET A 1 88 ? 2.345 -15.988 1.213 1.00 97.19 88 MET A C 1
ATOM 666 O O . MET A 1 88 ? 2.984 -16.748 0.494 1.00 97.19 88 MET A O 1
ATOM 670 N N . ALA A 1 89 ? 1.198 -16.378 1.776 1.00 97.19 89 ALA A N 1
ATOM 671 C CA . ALA A 1 89 ? 0.654 -17.726 1.599 1.00 97.19 89 ALA A CA 1
ATOM 672 C C . ALA A 1 89 ? 0.256 -18.052 0.145 1.00 97.19 89 ALA A C 1
ATOM 674 O O . ALA A 1 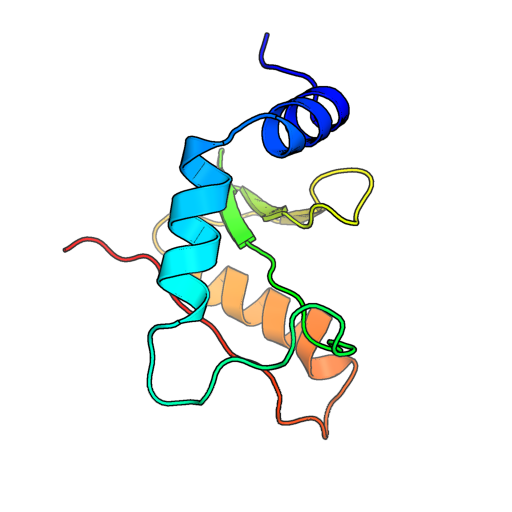89 ? 0.130 -19.229 -0.193 1.00 97.19 89 ALA A O 1
ATOM 675 N N . LEU A 1 90 ? 0.065 -17.042 -0.716 1.00 95.38 90 LEU A N 1
ATOM 676 C CA . LEU A 1 90 ? -0.203 -17.247 -2.145 1.00 95.38 90 LEU A CA 1
ATOM 677 C C . LEU A 1 90 ? 1.062 -17.634 -2.928 1.00 95.38 90 LEU A C 1
ATOM 679 O O . LEU A 1 90 ? 0.950 -18.238 -3.993 1.00 95.38 90 LEU A O 1
ATOM 683 N N . ALA A 1 91 ? 2.243 -17.313 -2.395 1.00 94.62 91 ALA A N 1
ATOM 684 C CA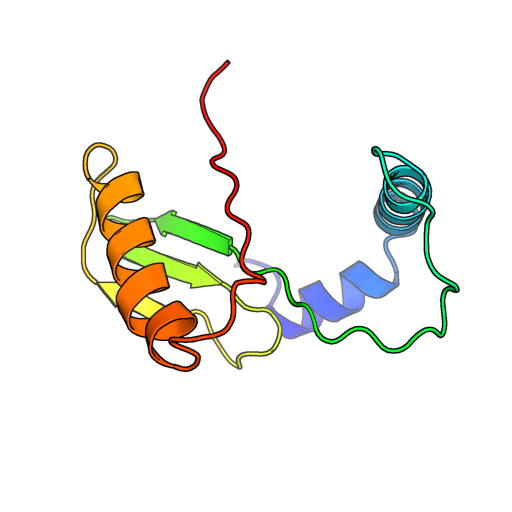 . ALA A 1 91 ? 3.546 -17.606 -2.981 1.00 94.62 91 ALA A CA 1
ATOM 685 C C . ALA A 1 91 ? 4.501 -18.137 -1.888 1.00 94.62 91 ALA A C 1
ATOM 687 O O . ALA A 1 91 ? 5.440 -17.449 -1.493 1.00 94.62 91 ALA A O 1
ATOM 688 N N . PRO A 1 92 ? 4.259 -19.354 -1.362 1.00 93.44 92 PRO A N 1
ATOM 689 C CA . PRO A 1 92 ? 4.903 -19.848 -0.139 1.00 93.44 92 PRO A CA 1
ATOM 690 C C . PRO A 1 92 ? 6.429 -19.996 -0.233 1.00 93.44 92 PRO A C 1
ATOM 692 O O . PRO A 1 92 ? 7.098 -19.980 0.798 1.00 93.44 92 PRO A O 1
ATOM 695 N N . ASP A 1 93 ? 6.965 -20.130 -1.446 1.00 95.62 93 ASP A N 1
ATOM 696 C CA . ASP A 1 93 ? 8.398 -20.293 -1.708 1.00 95.62 93 ASP A CA 1
ATOM 697 C C . ASP A 1 93 ? 9.058 -19.011 -2.253 1.00 95.62 93 ASP A C 1
ATOM 699 O O . ASP A 1 93 ? 10.238 -19.030 -2.604 1.00 95.62 93 ASP A O 1
ATOM 703 N N . ASP A 1 94 ? 8.314 -17.904 -2.349 1.00 95.31 94 ASP A N 1
ATOM 704 C CA . ASP A 1 94 ? 8.828 -16.630 -2.850 1.00 95.31 94 ASP A CA 1
ATOM 705 C C . ASP A 1 94 ? 9.370 -15.770 -1.692 1.00 95.31 94 ASP A C 1
ATOM 707 O O . ASP A 1 94 ? 8.609 -15.357 -0.812 1.00 95.31 94 ASP A O 1
ATOM 711 N N . PRO A 1 95 ? 10.684 -15.482 -1.650 1.00 93.38 95 PRO A N 1
ATOM 712 C CA . PRO A 1 95 ? 11.269 -14.661 -0.598 1.00 93.38 95 PRO A CA 1
ATOM 713 C C . PRO A 1 95 ? 11.092 -13.152 -0.831 1.00 93.38 95 PRO A C 1
ATOM 715 O O . PRO A 1 95 ? 11.495 -12.365 0.027 1.00 93.38 95 PRO A O 1
ATOM 718 N N . ASN A 1 96 ? 10.545 -12.720 -1.971 1.00 95.75 96 ASN A N 1
ATOM 719 C CA . ASN A 1 96 ? 10.573 -11.324 -2.409 1.00 95.75 96 ASN A CA 1
ATOM 720 C C . ASN A 1 96 ? 9.443 -10.474 -1.803 1.00 95.75 96 ASN A C 1
ATOM 722 O O . ASN A 1 96 ? 8.668 -9.827 -2.506 1.00 95.75 96 ASN A O 1
ATOM 726 N N . PHE A 1 97 ? 9.378 -10.438 -0.473 1.00 96.75 97 PHE A N 1
ATOM 727 C CA . PHE A 1 97 ? 8.484 -9.564 0.282 1.00 96.75 97 PHE A CA 1
ATOM 728 C C . PHE A 1 97 ? 9.286 -8.639 1.199 1.00 96.75 97 PHE A C 1
ATOM 730 O O . PHE A 1 97 ? 10.246 -9.055 1.846 1.00 96.75 97 PHE A O 1
ATOM 737 N N . SER A 1 98 ? 8.853 -7.384 1.307 1.00 96.38 98 SER A N 1
ATOM 738 C CA . SER A 1 98 ? 9.391 -6.415 2.263 1.00 96.38 98 SER A CA 1
ATOM 739 C C . SER A 1 98 ? 8.251 -5.697 2.978 1.00 96.38 98 SER A C 1
ATOM 741 O O . SER A 1 98 ? 7.183 -5.478 2.408 1.00 96.38 98 SER A O 1
ATOM 743 N N . MET A 1 99 ? 8.472 -5.350 4.244 1.00 96.94 99 MET A N 1
ATOM 744 C CA . MET A 1 99 ? 7.506 -4.659 5.093 1.00 96.94 99 MET A CA 1
ATOM 745 C C . MET A 1 99 ? 8.195 -3.518 5.835 1.00 96.94 99 MET A C 1
ATOM 747 O O . MET A 1 99 ? 9.260 -3.702 6.423 1.00 96.94 99 MET A O 1
ATOM 751 N N . LEU A 1 100 ? 7.544 -2.356 5.861 1.00 97.69 100 LEU A N 1
ATOM 752 C CA . LEU A 1 100 ? 7.975 -1.182 6.613 1.00 97.69 100 LEU A CA 1
ATOM 753 C C . LEU A 1 100 ? 6.842 -0.738 7.537 1.00 97.69 100 LEU A C 1
ATOM 755 O O . LEU A 1 100 ? 5.685 -0.676 7.122 1.00 97.69 100 LEU A O 1
ATOM 759 N N . ALA A 1 101 ? 7.177 -0.427 8.788 1.00 97.00 101 ALA A N 1
ATOM 760 C CA . ALA A 1 101 ? 6.235 0.114 9.758 1.00 97.00 101 ALA A CA 1
ATOM 761 C C . ALA A 1 101 ? 6.507 1.608 9.967 1.00 97.00 101 ALA A C 1
ATOM 763 O O . ALA A 1 101 ? 7.632 1.999 10.28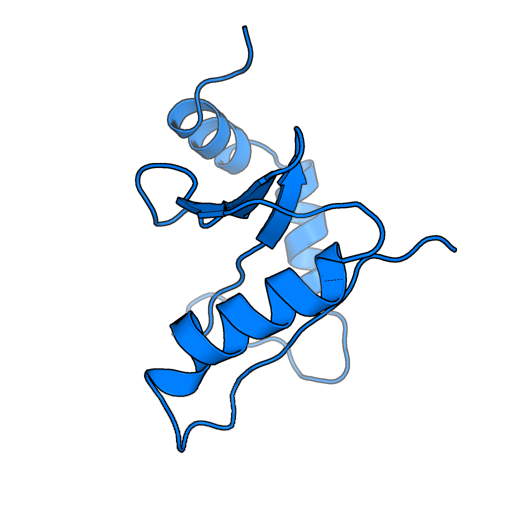0 1.00 97.00 101 ALA A O 1
ATOM 764 N N . LEU A 1 102 ? 5.470 2.436 9.818 1.00 96.88 102 LEU A N 1
ATOM 765 C CA . LEU A 1 102 ? 5.522 3.849 10.183 1.00 96.88 102 LEU A CA 1
ATOM 766 C C . LEU A 1 102 ? 5.267 3.985 11.689 1.00 96.88 102 LEU A C 1
ATOM 768 O O . LEU A 1 102 ? 4.143 3.797 12.156 1.00 96.88 102 LEU A O 1
ATOM 772 N N . CYS A 1 103 ? 6.319 4.306 12.438 1.00 94.19 103 CYS A N 1
ATOM 773 C CA . CYS A 1 103 ? 6.291 4.444 13.893 1.00 94.19 103 CYS A CA 1
ATOM 774 C C . CYS A 1 103 ? 6.416 5.914 14.312 1.00 94.19 103 CYS A C 1
ATOM 776 O O . CYS A 1 103 ? 6.868 6.753 13.534 1.00 94.19 103 CYS A O 1
ATOM 778 N N . ARG A 1 104 ? 6.029 6.227 15.556 1.00 92.12 104 ARG A N 1
ATOM 779 C CA . ARG A 1 104 ? 6.389 7.515 16.167 1.00 92.12 104 ARG A CA 1
ATOM 780 C C . ARG A 1 104 ? 7.910 7.606 16.294 1.00 92.12 104 ARG A C 1
ATOM 782 O O . ARG A 1 104 ? 8.548 6.595 16.587 1.00 92.12 104 ARG A O 1
ATOM 789 N N . GLU A 1 105 ? 8.433 8.808 16.079 1.00 83.56 105 GLU A N 1
ATOM 790 C CA . GLU A 1 105 ? 9.829 9.157 16.369 1.00 83.56 105 GLU A CA 1
ATOM 791 C C . GLU A 1 105 ? 10.149 9.060 17.867 1.00 83.56 105 GLU A C 1
ATOM 793 O O . GLU A 1 105 ? 9.246 9.348 18.694 1.00 83.56 105 GLU A O 1
#

Secondary structure (DSSP, 8-state):
-PPPHHHHHHHHHH-HHHHHHHHHHHT-SSSPPPPTT--------EEEEETTEEEEE-TTSSS-EEEEE--TTTHHHHHHHHHHHHTGGGSTT------------

pLDDT: mean 95.69, std 4.52, range [59.0, 98.81]

Sequence (105 aa):
AGVPPALAGWQLLEESGLYAASDASAHTGDTETPDREADTDFHFVAFVHSAGHLWDLDGRKPHPVDCGATSEESFLFDAARVIRDGYMALAPDDPNFSMLALCRE

Radius of gyration: 16.29 Å; chains: 1; bounding box: 39×39×39 Å

InterPro domains:
  IPR001578 Peptidase C12, ubiquitin carboxyl-terminal hydrolase [PF01088] (3-84)
  IPR001578 Peptidase C12, ubiquitin carboxyl-terminal hydrolase [PS52048] (1-104)
  IPR001578 Peptidase C12, ubiquitin carboxyl-terminal hydrolase [PTHR10589] (3-104)
  IPR038765 Papain-like cysteine peptidase superfamily [SSF54001] (3-104)

Foldseek 3Di:
DDDDLVVVVVVVVVPPVVVVVVVVVLPDDDDHRDDPPDDDPDDDWDWDDDPQWIWIGDSVDPDIDTLGGDDPVCRVVSVVVCCVVPPCVVPVPDPPDDDDDDDDD